Protein AF-A0A149UYT0-F1 (afdb_monomer)

Mean predicted aligned error: 11.22 Å

Sequence (160 aa):
GAGLPLLGDALALLAGASWGVTTVVIRMSSLARVPAKQTLLYQLVGACVFLLPMAVLLHQTAFTITPILLLSLGYQVLILSFIAFLLWFWLLRHYQASRIGVLSFMTPLFGVVLGAVLLHEPVEPGFVTGAILVVAGLVLVSGYGWISQSLKKVRTAPKR

InterPro domains:
  IPR000620 EamA domain [PF00892] (7-142)
  IPR037185 Multidrug transporter EmrE superfamily [SSF103481] (42-145)
  IPR050638 Amino Acid and Vitamin Transporters [PTHR32322] (4-141)

Foldseek 3Di:
DPPVVVVVVVVVVVVVVVVVVVVVCCCVDPVVVPPPVVVVVCVVVVCCVPVVVVCVVVVVPDDDDDPVVVVVVCCCCVPVPPVVVVVVVVCVVVDDPLVVVLVVLCVVVVVVVCCCVVVVDDCDPVVVVVVVVSVVVSCCVSCVVVVVVVVVVVVPDDDD

Solvent-accessible surface area (backbone atoms only — not comparable to full-atom values): 9217 Å² total; per-residue (Å²): 144,76,67,63,64,60,50,51,52,52,51,51,51,49,51,52,49,52,53,52,49,51,55,50,50,42,63,76,40,76,56,57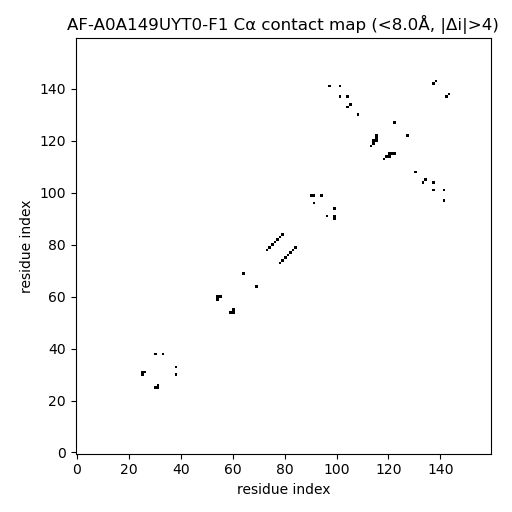,78,45,58,66,71,59,56,51,49,52,50,52,52,50,46,51,68,52,48,53,57,48,29,57,76,67,67,60,70,81,76,80,93,40,74,63,56,54,50,53,50,47,44,47,50,50,49,65,43,50,47,44,49,52,52,50,58,51,44,63,73,76,43,60,70,74,65,57,52,51,54,65,71,43,43,67,56,52,51,48,54,46,38,37,68,75,70,62,46,82,82,51,72,72,52,54,54,49,51,52,51,50,51,53,52,48,51,51,66,73,34,41,72,60,52,53,51,50,55,51,53,63,74,65,56,77,90,124

Structure (mmCIF, N/CA/C/O backbone):
data_AF-A0A149UYT0-F1
#
_entry.id   AF-A0A149UYT0-F1
#
loop_
_atom_site.group_PDB
_atom_site.id
_atom_site.type_symbol
_atom_site.label_atom_id
_atom_site.label_alt_id
_atom_site.label_comp_id
_atom_site.label_asym_id
_atom_site.label_entity_id
_atom_site.label_seq_id
_atom_site.pdbx_PDB_ins_code
_atom_site.Cartn_x
_atom_site.Cartn_y
_atom_site.Cartn_z
_atom_site.occupancy
_atom_site.B_iso_or_equiv
_atom_site.auth_seq_id
_atom_site.auth_comp_id
_atom_site.auth_asym_id
_atom_site.auth_atom_id
_atom_site.pdbx_PDB_model_num
ATOM 1 N N . GLY A 1 1 ? -3.989 25.924 -19.267 1.00 46.28 1 GLY A N 1
ATOM 2 C CA . GLY A 1 1 ? -3.658 24.555 -18.836 1.00 46.28 1 GLY 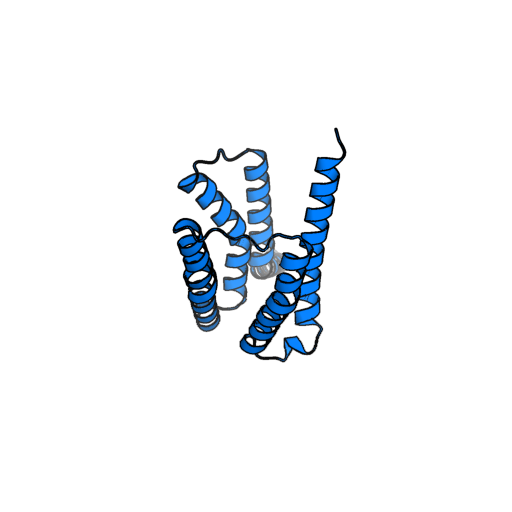A CA 1
ATOM 3 C C . GLY A 1 1 ? -4.254 24.240 -17.478 1.00 46.28 1 GLY A C 1
ATOM 4 O O . GLY A 1 1 ? -3.509 24.192 -16.519 1.00 46.28 1 GLY A O 1
ATOM 5 N N . ALA A 1 2 ? -5.571 24.011 -17.403 1.00 50.03 2 ALA A N 1
ATOM 6 C CA . ALA A 1 2 ? -6.288 23.662 -16.164 1.00 50.03 2 ALA A CA 1
ATOM 7 C C . ALA A 1 2 ? -7.044 22.312 -16.249 1.00 50.03 2 ALA A C 1
ATOM 9 O O . ALA A 1 2 ? -7.740 21.938 -15.316 1.00 50.03 2 ALA A O 1
ATOM 10 N N . GLY A 1 3 ? -6.918 21.573 -17.363 1.00 54.34 3 GLY A N 1
ATOM 11 C CA . GLY A 1 3 ? -7.661 20.322 -17.606 1.00 54.34 3 GLY A CA 1
ATOM 12 C C . GLY A 1 3 ? -6.979 19.034 -17.123 1.00 54.34 3 GLY A C 1
ATOM 13 O O . GLY A 1 3 ? -7.636 18.008 -17.010 1.00 54.34 3 GLY A O 1
ATOM 14 N N . LEU A 1 4 ? -5.677 19.074 -16.822 1.00 62.06 4 LEU A N 1
ATOM 15 C CA . LEU A 1 4 ? -4.907 17.920 -16.337 1.00 62.06 4 LEU A CA 1
ATOM 16 C C . LEU A 1 4 ? -5.189 17.522 -14.869 1.00 62.06 4 LEU A C 1
ATOM 18 O O . LEU A 1 4 ? -5.295 16.321 -14.628 1.00 62.06 4 LEU A O 1
ATOM 22 N N . PRO A 1 5 ? -5.356 18.448 -13.897 1.00 76.88 5 PRO A N 1
ATOM 23 C CA . PRO A 1 5 ? -5.602 18.051 -12.505 1.00 76.88 5 PRO A CA 1
ATOM 24 C C . PRO A 1 5 ? -6.972 17.385 -12.315 1.00 76.88 5 PRO A C 1
ATOM 26 O O . PRO A 1 5 ? -7.050 16.325 -11.710 1.00 76.88 5 PRO A O 1
ATOM 29 N N . LEU A 1 6 ? -8.029 17.915 -12.944 1.00 85.25 6 LEU A N 1
ATOM 30 C CA . LEU A 1 6 ? -9.382 17.340 -12.880 1.00 85.25 6 LEU A CA 1
ATOM 31 C C . LEU A 1 6 ? -9.465 15.935 -13.495 1.00 85.25 6 LEU A C 1
ATOM 33 O O . LEU A 1 6 ? -10.199 15.084 -12.996 1.00 85.25 6 LEU A O 1
ATOM 37 N N . LEU A 1 7 ? -8.714 15.681 -14.573 1.00 90.25 7 LEU A N 1
ATOM 38 C CA . LEU A 1 7 ? -8.624 14.346 -15.161 1.00 90.25 7 LEU A CA 1
ATOM 39 C C . LEU A 1 7 ? -7.890 13.380 -14.222 1.00 90.25 7 LEU A C 1
ATOM 41 O O . LEU A 1 7 ? -8.323 12.241 -14.076 1.00 90.25 7 LEU A O 1
ATOM 45 N N . GLY A 1 8 ? -6.819 13.834 -13.564 1.00 85.44 8 GLY A N 1
ATOM 46 C CA . GLY A 1 8 ? -6.115 13.061 -12.538 1.00 85.44 8 GLY A CA 1
ATOM 47 C C . GLY A 1 8 ? -7.022 12.691 -11.364 1.00 85.44 8 GLY A C 1
ATOM 48 O O . GLY A 1 8 ? -7.096 11.518 -11.001 1.00 85.44 8 GLY A O 1
ATOM 49 N N . ASP A 1 9 ? -7.782 13.656 -10.844 1.00 88.56 9 ASP A N 1
ATOM 50 C CA . ASP A 1 9 ? -8.745 13.434 -9.761 1.00 88.56 9 ASP A CA 1
ATOM 51 C C . ASP A 1 9 ? -9.852 12.457 -10.184 1.00 88.56 9 ASP A C 1
ATOM 53 O O . ASP A 1 9 ? -10.184 11.524 -9.451 1.00 88.56 9 ASP A O 1
ATOM 57 N N . ALA A 1 10 ? -10.386 12.608 -11.402 1.00 90.56 10 ALA A N 1
ATOM 58 C CA . ALA A 1 10 ? -11.377 11.686 -11.951 1.00 90.56 10 ALA A CA 1
ATOM 59 C C . ALA A 1 10 ? -10.816 10.261 -12.100 1.00 90.56 10 ALA A C 1
ATOM 61 O O . ALA A 1 10 ? -11.489 9.295 -11.739 1.00 90.56 10 ALA A O 1
ATOM 62 N N . LEU A 1 11 ? -9.577 10.113 -12.580 1.00 89.50 11 LEU A N 1
ATOM 63 C CA . LEU A 1 11 ? -8.900 8.818 -12.676 1.00 89.50 11 LEU A CA 1
ATOM 64 C C . LEU A 1 11 ? -8.638 8.206 -11.293 1.00 89.50 11 LEU A C 1
ATOM 66 O O . LEU A 1 11 ? -8.829 7.002 -11.126 1.00 89.50 11 LEU A O 1
ATOM 70 N N . ALA A 1 12 ? -8.270 9.010 -10.292 1.00 87.31 12 ALA A N 1
ATOM 71 C CA . ALA A 1 12 ? -8.095 8.550 -8.915 1.00 87.31 12 ALA A CA 1
ATOM 72 C C . ALA A 1 12 ? -9.420 8.060 -8.304 1.00 87.31 12 ALA A C 1
ATOM 74 O O . ALA A 1 12 ? -9.463 6.992 -7.685 1.00 87.31 12 ALA A O 1
ATOM 75 N N . LEU A 1 13 ? -10.523 8.781 -8.539 1.00 90.31 13 LEU A N 1
ATOM 76 C CA . LEU A 1 13 ? -11.866 8.359 -8.128 1.00 90.31 13 LEU A CA 1
ATOM 77 C C . LEU A 1 13 ? -12.294 7.064 -8.830 1.00 90.31 13 LEU A C 1
ATOM 79 O O . LEU A 1 13 ? -12.813 6.158 -8.177 1.00 90.31 13 LEU A O 1
ATOM 83 N N . LEU A 1 14 ? -12.038 6.939 -10.136 1.00 89.94 14 LEU A N 1
ATOM 84 C CA . LEU A 1 14 ? -12.313 5.716 -10.896 1.00 89.94 14 LEU A CA 1
ATOM 85 C C . LEU A 1 14 ? -11.465 4.535 -10.411 1.00 89.94 14 LEU A C 1
ATOM 87 O O . LEU A 1 14 ? -11.979 3.417 -10.326 1.00 89.94 14 LEU A O 1
ATOM 91 N N . ALA A 1 15 ? -10.202 4.764 -10.044 1.00 86.56 15 ALA A N 1
ATOM 92 C CA . ALA A 1 15 ? -9.340 3.741 -9.458 1.00 86.56 15 ALA A CA 1
ATOM 93 C C . ALA A 1 15 ? -9.897 3.257 -8.107 1.00 86.56 15 ALA A C 1
ATOM 95 O O . ALA A 1 15 ? -10.044 2.051 -7.896 1.00 86.56 15 ALA A O 1
ATOM 96 N N . GLY A 1 16 ? -10.297 4.185 -7.230 1.00 84.69 16 GLY A N 1
ATOM 97 C CA . GLY A 1 16 ? -10.948 3.861 -5.957 1.00 84.69 16 GLY A CA 1
ATOM 98 C C . GLY A 1 16 ? -12.270 3.108 -6.140 1.00 84.69 16 GLY A C 1
ATOM 99 O O . GLY A 1 16 ? -12.502 2.088 -5.485 1.00 84.69 16 GLY A O 1
ATOM 100 N N . ALA A 1 17 ? -13.111 3.548 -7.080 1.00 88.19 17 ALA A N 1
ATOM 101 C CA . ALA A 1 17 ? -14.363 2.877 -7.420 1.00 88.19 17 ALA A CA 1
ATOM 102 C C . ALA A 1 17 ? -14.119 1.452 -7.946 1.00 88.19 17 ALA A C 1
ATOM 104 O O . ALA A 1 17 ? -14.764 0.508 -7.490 1.00 88.19 17 ALA A O 1
ATOM 105 N N . SER A 1 18 ? -13.141 1.274 -8.837 1.00 88.06 18 SER A N 1
ATOM 106 C CA . SER A 1 18 ? -12.760 -0.035 -9.390 1.00 88.06 18 SER A CA 1
ATOM 107 C C . SER A 1 18 ? -12.265 -0.997 -8.301 1.00 88.06 18 SER A C 1
ATOM 109 O O . SER A 1 18 ? -12.626 -2.179 -8.285 1.00 88.06 18 SER A O 1
ATOM 111 N N . TRP A 1 19 ? -11.499 -0.489 -7.331 1.00 84.56 19 TRP A N 1
ATOM 112 C CA . TRP A 1 19 ? -11.066 -1.267 -6.168 1.00 84.56 19 TRP A CA 1
ATOM 113 C C . TRP A 1 19 ? -12.245 -1.692 -5.277 1.00 84.56 19 TRP A C 1
ATOM 115 O O . TRP A 1 19 ? -12.354 -2.855 -4.871 1.00 84.56 19 TRP A O 1
ATOM 125 N N . GLY A 1 20 ? -13.177 -0.769 -5.018 1.00 80.00 20 GLY A N 1
ATOM 126 C CA . GLY A 1 20 ? -14.412 -1.054 -4.285 1.00 80.00 20 GLY A CA 1
ATOM 127 C C . GLY A 1 20 ? -15.252 -2.140 -4.964 1.00 80.00 20 GLY A C 1
ATOM 128 O O . GLY A 1 20 ? -15.640 -3.117 -4.317 1.00 80.00 20 GLY A O 1
ATOM 129 N N . VAL A 1 21 ? -15.449 -2.028 -6.283 1.00 85.88 21 VAL A N 1
ATOM 130 C CA . VAL A 1 21 ? -16.155 -3.028 -7.101 1.00 85.88 21 VAL A CA 1
ATOM 131 C C . VAL A 1 21 ? -15.490 -4.397 -6.987 1.00 85.88 21 VAL A C 1
ATOM 133 O O . VAL A 1 21 ? -16.189 -5.386 -6.787 1.00 85.88 21 VAL A O 1
ATOM 136 N N . THR A 1 22 ? -14.157 -4.471 -7.019 1.00 79.62 22 THR A N 1
ATOM 137 C CA . THR A 1 22 ? -13.420 -5.737 -6.858 1.00 79.62 22 THR A CA 1
ATOM 138 C C . THR A 1 22 ? -13.780 -6.432 -5.543 1.00 79.62 22 THR A C 1
ATOM 140 O O . THR A 1 22 ? -14.106 -7.620 -5.528 1.00 79.62 22 THR A O 1
ATOM 143 N N . THR A 1 23 ? -13.805 -5.684 -4.437 1.00 78.69 23 THR A N 1
ATOM 144 C CA . THR A 1 23 ? -14.166 -6.226 -3.115 1.00 78.69 23 THR A CA 1
ATOM 145 C C . THR A 1 23 ? -15.609 -6.734 -3.086 1.00 78.69 23 THR A C 1
ATOM 147 O O . THR A 1 23 ? -15.885 -7.808 -2.545 1.00 78.69 23 THR A O 1
ATOM 150 N N . VAL A 1 24 ? -16.531 -5.981 -3.691 1.00 78.56 24 VAL A N 1
ATOM 151 C CA . VAL A 1 24 ? -17.951 -6.339 -3.783 1.00 78.56 24 VAL A CA 1
ATOM 152 C C . VAL A 1 24 ? -18.145 -7.589 -4.643 1.00 78.56 24 VAL A C 1
ATOM 154 O O . VAL A 1 24 ? -18.810 -8.524 -4.204 1.00 78.56 24 VAL A O 1
ATOM 157 N N . VAL A 1 25 ? -17.514 -7.662 -5.817 1.00 81.44 25 VAL A N 1
ATOM 158 C CA . VAL A 1 25 ? -17.573 -8.828 -6.711 1.00 81.44 25 VAL A CA 1
ATOM 159 C C . VAL A 1 25 ? -17.033 -10.070 -6.012 1.00 81.44 25 VAL A C 1
ATOM 161 O O . VAL A 1 25 ? -17.693 -11.106 -6.032 1.00 81.44 25 VAL A O 1
ATOM 164 N N . ILE A 1 26 ? -15.887 -9.981 -5.329 1.00 76.31 26 ILE A N 1
ATOM 165 C CA . ILE A 1 26 ? -15.321 -11.119 -4.587 1.00 76.31 26 ILE A CA 1
ATOM 166 C C . ILE A 1 26 ? -16.288 -11.599 -3.497 1.00 76.31 26 ILE A C 1
ATOM 168 O O . ILE A 1 26 ? -16.466 -12.804 -3.333 1.00 76.31 26 ILE A O 1
ATOM 172 N N . ARG A 1 27 ? -16.936 -10.678 -2.772 1.00 72.88 27 ARG A N 1
ATOM 173 C CA . ARG A 1 27 ? -17.860 -11.020 -1.678 1.00 72.88 27 ARG A CA 1
ATOM 174 C C . ARG A 1 27 ? -19.234 -11.508 -2.139 1.00 72.88 27 ARG A C 1
ATOM 176 O O . ARG A 1 27 ? -19.823 -12.332 -1.447 1.00 72.88 27 ARG A O 1
ATOM 183 N N . MET A 1 28 ? -19.756 -10.997 -3.253 1.00 74.44 28 MET A N 1
ATOM 184 C CA . MET A 1 28 ? -21.116 -11.301 -3.724 1.00 74.44 28 MET A CA 1
ATOM 185 C C . MET A 1 28 ? -21.174 -12.432 -4.756 1.00 74.44 28 MET A C 1
ATOM 187 O O . MET A 1 28 ? -22.253 -12.947 -5.039 1.00 74.44 28 MET A O 1
ATOM 191 N N . SER A 1 29 ? -20.038 -12.839 -5.323 1.00 76.56 29 SER A N 1
ATOM 192 C CA . SER A 1 29 ? -19.976 -13.935 -6.294 1.00 76.56 29 SER A CA 1
ATOM 193 C C . SER A 1 29 ? -19.669 -15.287 -5.640 1.00 76.56 29 SER A C 1
ATOM 195 O O . SER A 1 29 ? -19.391 -15.398 -4.443 1.00 76.56 29 SER A O 1
ATOM 197 N N . SER A 1 30 ? -19.679 -16.350 -6.450 1.00 69.06 30 SER A N 1
ATOM 198 C CA . SER A 1 30 ? -19.258 -17.689 -6.024 1.00 69.06 30 SER A CA 1
ATOM 199 C C . SER A 1 30 ? -17.815 -17.731 -5.504 1.00 69.06 30 SER A C 1
ATOM 201 O O . SER A 1 30 ? -17.492 -18.650 -4.752 1.00 69.06 30 SER A O 1
ATOM 203 N N . LEU A 1 31 ? -16.983 -16.724 -5.817 1.00 66.38 31 LEU A N 1
ATOM 204 C CA . LEU A 1 31 ? -15.613 -16.592 -5.313 1.00 66.38 31 LEU A CA 1
ATOM 205 C C . LEU A 1 31 ? -15.536 -16.445 -3.787 1.00 66.38 31 LEU A C 1
ATOM 207 O O . LEU A 1 31 ? -14.524 -16.827 -3.207 1.00 66.38 31 LEU A O 1
ATOM 211 N N . ALA A 1 32 ? -16.601 -15.993 -3.115 1.00 66.81 32 ALA A N 1
ATOM 212 C CA . ALA A 1 32 ? -16.650 -15.951 -1.651 1.00 66.81 32 ALA A CA 1
ATOM 213 C C . ALA A 1 32 ? -16.596 -17.350 -1.006 1.00 66.81 32 ALA A C 1
ATOM 215 O O . ALA A 1 32 ? -16.193 -17.489 0.147 1.00 66.81 32 ALA A O 1
ATOM 216 N N . ARG A 1 33 ? -17.009 -18.390 -1.746 1.00 66.25 33 ARG A N 1
ATOM 217 C CA . ARG A 1 33 ? -16.988 -19.794 -1.299 1.00 66.25 33 ARG A CA 1
ATOM 218 C C . ARG A 1 33 ? -15.735 -20.546 -1.750 1.00 66.25 33 ARG A C 1
ATOM 220 O O . ARG A 1 33 ? -15.535 -21.691 -1.353 1.00 66.25 33 ARG A O 1
ATOM 227 N N . VAL A 1 34 ? -14.907 -19.921 -2.583 1.00 75.69 34 VAL A N 1
ATOM 228 C CA . VAL A 1 34 ? -13.696 -20.515 -3.149 1.00 75.69 34 VAL A CA 1
ATOM 229 C C . VAL A 1 34 ? -12.513 -20.270 -2.198 1.00 75.69 34 VAL A C 1
ATOM 231 O O . VAL A 1 34 ? -12.369 -19.167 -1.668 1.00 75.69 34 VAL A O 1
ATOM 234 N N . PRO A 1 35 ? -11.637 -21.266 -1.963 1.00 75.44 35 PRO A N 1
ATOM 235 C CA . PRO A 1 35 ? -10.409 -21.078 -1.198 1.00 75.44 35 PRO A CA 1
ATOM 236 C C . PRO A 1 35 ? -9.586 -19.884 -1.703 1.00 75.44 35 PRO A C 1
ATOM 238 O O . PRO A 1 35 ? -9.324 -19.775 -2.899 1.00 75.44 35 PRO A O 1
ATOM 241 N N . ALA A 1 36 ? -9.083 -19.044 -0.792 1.00 72.00 36 ALA A N 1
ATOM 242 C CA . ALA A 1 36 ? -8.346 -17.818 -1.130 1.00 72.00 36 ALA A CA 1
ATOM 243 C C . ALA A 1 36 ? -7.187 -18.034 -2.126 1.00 72.00 36 ALA A C 1
ATOM 245 O O . ALA A 1 36 ? -6.941 -17.191 -2.984 1.00 72.00 36 ALA A O 1
ATOM 246 N N . LYS A 1 37 ? -6.523 -19.197 -2.068 1.00 72.75 37 LYS A N 1
ATOM 247 C CA . LYS A 1 37 ? -5.469 -19.599 -3.016 1.00 72.75 37 LYS A CA 1
ATOM 248 C C . LYS A 1 37 ? -5.947 -19.661 -4.474 1.00 72.75 37 LYS A C 1
ATOM 250 O O . LYS A 1 37 ? -5.213 -19.274 -5.373 1.00 72.75 37 LYS A O 1
ATOM 255 N N . GLN A 1 38 ? -7.168 -20.143 -4.705 1.00 76.50 38 GLN A N 1
ATOM 256 C CA . GLN A 1 38 ? -7.752 -20.259 -6.042 1.00 76.50 38 GLN A CA 1
ATOM 257 C C . GLN A 1 38 ? -8.211 -18.888 -6.543 1.00 76.50 38 GLN A C 1
ATOM 259 O O . GLN A 1 38 ? -7.958 -18.549 -7.692 1.00 76.50 38 GLN A O 1
ATOM 264 N N . THR A 1 39 ? -8.781 -18.058 -5.665 1.00 79.31 39 THR A N 1
ATOM 265 C CA . THR A 1 39 ? -9.113 -16.661 -5.983 1.00 79.31 39 THR A CA 1
ATOM 266 C C . THR A 1 39 ? -7.872 -15.856 -6.376 1.00 79.31 39 THR A C 1
ATOM 268 O O . THR A 1 39 ? -7.905 -15.132 -7.367 1.00 79.31 39 THR A O 1
ATOM 271 N N . LEU A 1 40 ? -6.759 -16.023 -5.652 1.00 78.25 40 LEU A N 1
ATOM 272 C CA . LEU A 1 40 ? -5.486 -15.376 -5.975 1.00 78.25 40 LEU A CA 1
ATOM 273 C C . LEU A 1 40 ? -4.932 -15.850 -7.326 1.00 78.25 40 LEU A C 1
ATOM 275 O O . LEU A 1 40 ? -4.484 -15.032 -8.124 1.00 78.25 40 LEU A O 1
ATOM 279 N N . LEU A 1 41 ? -5.009 -17.155 -7.606 1.00 84.44 41 LEU A N 1
ATOM 280 C CA . LEU A 1 41 ? -4.594 -17.710 -8.894 1.00 84.44 41 LEU A CA 1
ATOM 281 C C . LEU A 1 41 ? -5.418 -17.121 -10.048 1.00 84.44 41 LEU A C 1
ATOM 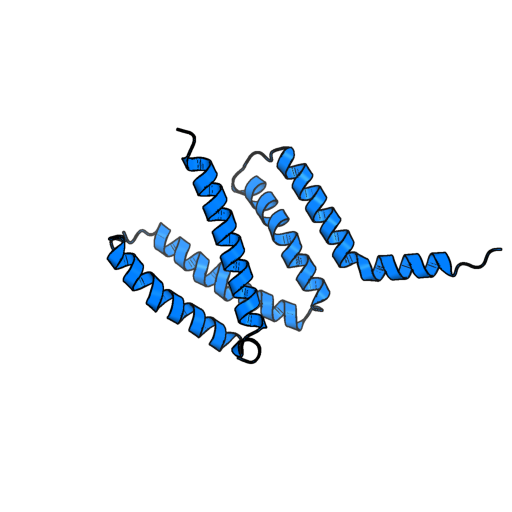283 O O . LEU A 1 41 ? -4.844 -16.714 -11.053 1.00 84.44 41 LEU A O 1
ATOM 287 N N . TYR A 1 42 ? -6.741 -17.007 -9.894 1.00 85.06 42 TYR A N 1
ATOM 288 C CA . TYR A 1 42 ? -7.590 -16.374 -10.906 1.00 85.06 42 TYR A CA 1
ATOM 289 C C . TYR A 1 42 ? -7.268 -14.892 -11.108 1.00 85.06 42 TYR A C 1
ATOM 291 O O . TYR A 1 42 ? -7.249 -14.442 -12.251 1.00 85.06 42 TYR A O 1
ATOM 299 N N . GLN A 1 43 ? -6.968 -14.143 -10.041 1.00 83.31 43 GLN A N 1
ATOM 300 C CA . GLN A 1 43 ? -6.527 -12.750 -10.166 1.00 83.31 43 GLN A CA 1
ATOM 301 C C . GLN A 1 43 ? -5.193 -12.641 -10.907 1.00 83.31 43 GLN A C 1
ATOM 303 O O . GLN A 1 43 ? -5.063 -11.797 -11.787 1.00 83.31 43 GLN A O 1
ATOM 308 N N . LEU A 1 44 ? -4.227 -13.511 -10.598 1.00 86.06 44 LEU A N 1
ATOM 309 C CA . LEU A 1 44 ? -2.920 -13.508 -11.251 1.00 86.06 44 LEU A CA 1
ATOM 310 C C . LEU A 1 44 ? -3.032 -13.873 -12.735 1.00 86.06 44 LEU A C 1
ATOM 312 O O . LEU A 1 44 ? -2.496 -13.169 -13.585 1.00 86.06 44 LEU A O 1
ATOM 316 N N . VAL A 1 45 ? -3.772 -14.938 -13.055 1.00 89.25 45 VAL A N 1
ATOM 317 C CA . VAL A 1 45 ? -4.002 -15.362 -14.442 1.00 89.25 45 VAL A CA 1
ATOM 318 C C . VAL A 1 45 ? -4.777 -14.292 -15.206 1.00 89.25 45 VAL A C 1
ATOM 320 O O . VAL A 1 45 ? -4.377 -13.933 -16.309 1.00 89.25 45 VAL A O 1
ATOM 323 N N . GLY A 1 46 ? -5.840 -13.738 -14.618 1.00 87.94 46 GLY A N 1
ATOM 324 C CA . GLY A 1 46 ? -6.610 -12.650 -15.219 1.00 87.94 46 GLY A CA 1
ATOM 325 C C . GLY A 1 46 ? -5.753 -11.411 -15.479 1.00 87.94 46 GLY A C 1
ATOM 326 O O . GLY A 1 46 ? -5.804 -10.855 -16.573 1.00 87.94 46 GLY A O 1
ATOM 327 N N . ALA A 1 47 ? -4.902 -11.031 -14.521 1.00 87.44 47 ALA A N 1
ATOM 328 C CA . ALA A 1 47 ? -3.949 -9.942 -14.689 1.00 87.44 47 ALA A CA 1
ATOM 329 C C . ALA A 1 47 ? -2.953 -10.231 -15.819 1.00 87.44 47 ALA A C 1
ATOM 331 O O . ALA A 1 47 ? -2.749 -9.367 -16.661 1.00 87.44 47 ALA A O 1
ATOM 332 N N . CYS A 1 48 ? -2.381 -11.436 -15.907 1.00 87.81 48 CYS A N 1
ATOM 333 C CA . CYS A 1 48 ? -1.490 -11.804 -17.012 1.00 87.81 48 CYS A CA 1
ATOM 334 C C . CYS A 1 48 ? -2.199 -11.744 -18.372 1.00 87.81 48 CYS A C 1
ATOM 336 O O . CYS A 1 48 ? -1.681 -11.136 -19.305 1.00 87.81 48 CYS A O 1
ATOM 338 N N . VAL A 1 49 ? -3.390 -12.339 -18.479 1.00 92.19 49 VAL A N 1
ATOM 339 C CA . VAL A 1 49 ? -4.171 -12.380 -19.726 1.00 92.19 49 VAL A CA 1
ATOM 340 C C . VAL A 1 49 ? -4.610 -10.984 -20.163 1.00 92.19 49 VAL A C 1
ATOM 342 O O . VAL A 1 49 ? -4.715 -10.740 -21.359 1.00 92.19 49 VAL A O 1
ATOM 345 N N . PHE A 1 50 ? -4.843 -10.060 -19.230 1.00 89.75 50 PHE A N 1
ATOM 346 C CA . PHE A 1 50 ? -5.264 -8.699 -19.552 1.00 89.75 50 PHE A CA 1
ATOM 347 C C . PHE A 1 50 ? -4.084 -7.745 -19.789 1.00 89.75 50 PHE A C 1
ATOM 349 O O . PHE A 1 50 ? -4.053 -7.030 -20.788 1.00 89.75 50 PHE A O 1
ATOM 356 N N . LEU A 1 51 ? -3.087 -7.745 -18.898 1.00 87.56 51 LEU A N 1
ATOM 357 C CA . LEU A 1 51 ? -1.966 -6.803 -18.938 1.00 87.56 51 LEU A CA 1
ATOM 358 C C . LEU A 1 51 ? -0.967 -7.118 -20.054 1.00 87.56 51 LEU A C 1
ATOM 360 O O . LEU A 1 51 ? -0.418 -6.180 -20.623 1.00 87.56 51 LEU A O 1
ATOM 364 N N . LEU A 1 52 ? -0.735 -8.392 -20.402 1.00 87.81 52 LEU A N 1
ATOM 365 C CA . LEU A 1 52 ? 0.219 -8.735 -21.466 1.00 87.81 52 LEU A CA 1
ATOM 366 C C . LEU A 1 52 ? -0.237 -8.220 -22.844 1.00 87.81 52 LEU A C 1
ATOM 368 O O . LEU A 1 52 ? 0.548 -7.520 -23.486 1.00 87.81 52 LEU A O 1
ATOM 372 N N . PRO A 1 53 ? -1.485 -8.457 -23.304 1.00 90.25 53 PRO A N 1
ATOM 373 C CA . PRO A 1 53 ? -1.976 -7.838 -24.532 1.00 90.25 53 PRO A CA 1
ATOM 374 C C . PRO A 1 53 ? -2.005 -6.314 -24.446 1.00 90.25 53 PRO A C 1
ATOM 376 O O . PRO A 1 53 ? -1.646 -5.646 -25.411 1.00 90.25 53 PRO A O 1
ATOM 379 N N . MET A 1 54 ? -2.384 -5.749 -23.294 1.00 88.06 54 MET A N 1
ATOM 380 C CA . MET A 1 54 ? -2.428 -4.296 -23.132 1.00 88.06 54 MET A CA 1
ATOM 381 C C . MET A 1 54 ? -1.034 -3.665 -23.261 1.00 88.06 54 MET A C 1
ATOM 383 O O . MET A 1 54 ? -0.894 -2.636 -23.915 1.00 88.06 54 MET A O 1
ATOM 387 N N . ALA A 1 55 ? 0.007 -4.305 -22.720 1.00 87.38 55 ALA A N 1
ATOM 388 C CA . ALA A 1 55 ? 1.391 -3.861 -22.868 1.00 87.38 55 ALA A CA 1
ATOM 389 C C . ALA A 1 55 ? 1.842 -3.860 -24.339 1.00 87.38 55 ALA A C 1
ATOM 391 O O . ALA A 1 55 ? 2.528 -2.931 -24.767 1.00 87.38 55 ALA A O 1
ATOM 392 N N . VAL A 1 56 ? 1.417 -4.861 -25.121 1.00 88.06 56 VAL A N 1
ATOM 393 C CA . VAL A 1 56 ? 1.667 -4.920 -26.572 1.00 88.06 56 VAL A CA 1
ATOM 394 C C . VAL A 1 56 ? 0.931 -3.796 -27.303 1.00 88.06 56 VAL A C 1
ATOM 396 O O . VAL A 1 56 ? 1.548 -3.083 -28.091 1.00 88.06 56 VAL A O 1
ATOM 399 N N . LEU A 1 57 ? -0.359 -3.599 -27.013 1.00 91.00 57 LEU A N 1
ATOM 400 C CA . LEU A 1 57 ? -1.192 -2.560 -27.636 1.00 91.00 57 LEU A CA 1
ATOM 401 C C . LEU A 1 57 ? -0.702 -1.139 -27.325 1.00 91.00 57 LEU A C 1
ATOM 403 O O . LEU A 1 57 ? -0.799 -0.256 -28.169 1.00 91.00 57 LEU A O 1
ATOM 407 N N . LEU A 1 58 ? -0.166 -0.920 -26.124 1.00 89.31 58 LEU A N 1
ATOM 408 C CA . LEU A 1 58 ? 0.397 0.361 -25.692 1.00 89.31 58 LEU A CA 1
ATOM 409 C C . LEU A 1 58 ? 1.854 0.562 -26.139 1.00 89.31 58 LEU A C 1
ATOM 411 O O . LEU A 1 58 ? 2.449 1.585 -25.805 1.00 89.31 58 LEU A O 1
ATOM 415 N N . HIS A 1 59 ? 2.445 -0.402 -26.854 1.00 82.31 59 HIS A N 1
ATOM 416 C CA . HIS A 1 59 ? 3.859 -0.409 -27.244 1.00 82.31 59 HIS A CA 1
ATOM 417 C C . HIS A 1 59 ? 4.841 -0.271 -26.061 1.00 82.31 59 HIS A C 1
ATOM 419 O O . HIS A 1 59 ? 5.977 0.166 -26.230 1.00 82.31 59 HIS A O 1
ATOM 425 N N . GLN A 1 60 ? 4.432 -0.683 -24.856 1.00 82.06 60 GLN A N 1
ATOM 426 C CA . GLN A 1 60 ? 5.246 -0.630 -23.633 1.00 82.06 60 GLN A CA 1
ATOM 427 C C . GLN A 1 60 ? 5.939 -1.968 -23.335 1.00 82.06 60 GLN A C 1
ATOM 429 O O . GLN A 1 60 ? 6.142 -2.347 -22.185 1.00 82.06 60 GLN A O 1
ATOM 434 N N . THR A 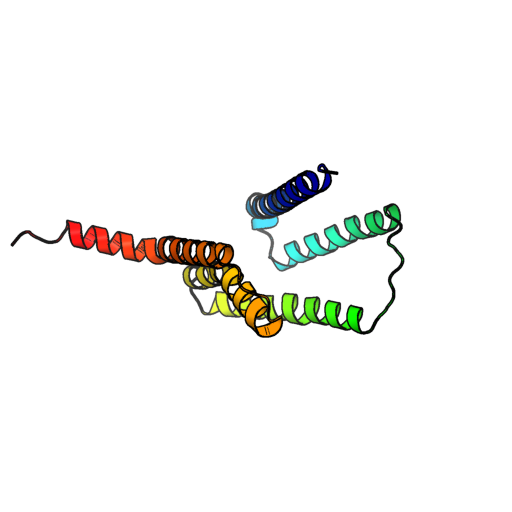1 61 ? 6.306 -2.717 -24.374 1.00 76.69 61 THR A N 1
ATOM 435 C CA . THR A 1 61 ? 6.949 -4.034 -24.237 1.00 76.69 61 THR A CA 1
ATOM 436 C C . THR A 1 61 ? 8.451 -3.950 -23.978 1.00 76.69 61 THR A C 1
ATOM 438 O O . THR A 1 61 ? 9.076 -4.966 -23.685 1.00 76.69 61 THR A O 1
ATOM 441 N N . ALA A 1 62 ? 9.050 -2.765 -24.104 1.00 76.56 62 ALA A N 1
ATOM 442 C CA . ALA A 1 62 ? 10.464 -2.554 -23.835 1.00 76.56 62 ALA A CA 1
ATOM 443 C C . ALA A 1 62 ? 10.693 -2.380 -22.327 1.00 76.56 62 ALA A C 1
ATOM 445 O O . ALA A 1 62 ? 10.362 -1.345 -21.754 1.00 76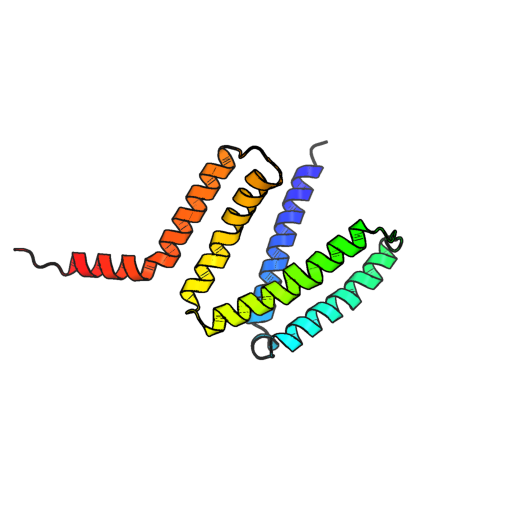.56 62 ALA A O 1
ATOM 446 N N . PHE A 1 63 ? 11.288 -3.387 -21.689 1.00 76.38 63 PHE A N 1
ATOM 447 C CA . PHE A 1 63 ? 11.748 -3.312 -20.305 1.00 76.38 63 PHE A CA 1
ATOM 448 C C . PHE A 1 63 ? 13.265 -3.468 -20.257 1.00 76.38 63 PHE A C 1
ATOM 450 O O . PHE A 1 63 ? 13.843 -4.381 -20.847 1.00 76.38 63 PHE A O 1
ATOM 457 N N . THR A 1 64 ? 13.925 -2.569 -19.537 1.00 82.62 64 THR A N 1
ATOM 458 C CA . THR A 1 64 ? 15.354 -2.674 -19.263 1.00 82.62 64 THR A CA 1
ATOM 459 C C . THR A 1 64 ? 15.541 -3.455 -17.971 1.00 82.62 64 THR A C 1
ATOM 461 O O . THR A 1 64 ? 15.091 -3.051 -16.897 1.00 82.62 64 THR A O 1
ATOM 464 N N . ILE A 1 65 ? 16.200 -4.610 -18.070 1.00 84.06 65 ILE A N 1
ATOM 465 C CA . ILE A 1 65 ? 16.550 -5.400 -16.893 1.00 84.06 65 ILE A CA 1
ATOM 466 C C . ILE A 1 65 ? 17.643 -4.641 -16.146 1.00 84.06 65 ILE A C 1
ATOM 468 O O . ILE A 1 65 ? 18.810 -4.650 -16.528 1.00 84.06 65 ILE A O 1
ATOM 472 N N . THR A 1 66 ? 17.241 -3.950 -15.088 1.00 91.06 66 THR A N 1
ATOM 473 C CA . THR A 1 66 ? 18.142 -3.236 -14.188 1.00 91.06 66 THR A CA 1
ATOM 474 C C . THR A 1 66 ? 18.182 -3.949 -12.834 1.00 91.06 66 THR A C 1
ATOM 476 O O . THR A 1 66 ? 17.183 -4.549 -12.426 1.00 91.06 66 THR A O 1
ATOM 479 N N . PRO A 1 67 ? 19.303 -3.885 -12.092 1.00 90.62 67 PRO A N 1
ATOM 480 C CA . PRO A 1 67 ? 19.371 -4.453 -10.745 1.00 90.62 67 PRO A CA 1
ATOM 481 C C . PRO A 1 67 ? 18.292 -3.890 -9.813 1.00 90.62 67 PRO A C 1
ATOM 483 O O . PRO A 1 67 ? 17.738 -4.625 -9.001 1.00 90.62 67 PRO A O 1
ATOM 486 N N . ILE A 1 68 ? 17.944 -2.607 -9.975 1.00 92.31 68 ILE A N 1
ATOM 487 C CA . ILE A 1 68 ? 16.874 -1.967 -9.206 1.00 92.31 68 ILE A CA 1
ATOM 488 C C . ILE A 1 68 ? 15.502 -2.570 -9.524 1.00 92.31 68 ILE A C 1
ATOM 490 O O . ILE A 1 68 ? 14.763 -2.875 -8.597 1.00 92.31 68 ILE A O 1
ATOM 494 N N . LEU A 1 69 ? 15.190 -2.844 -10.799 1.00 90.75 69 LEU A N 1
ATOM 495 C CA . LEU A 1 69 ? 13.948 -3.516 -11.190 1.00 90.75 69 LEU A CA 1
ATOM 496 C C . LEU A 1 69 ? 13.834 -4.895 -10.529 1.00 90.75 69 LEU A C 1
ATOM 498 O O . LEU A 1 69 ? 12.794 -5.219 -9.958 1.00 90.75 69 LEU A O 1
ATOM 502 N N . LEU A 1 70 ? 14.905 -5.694 -10.581 1.00 92.31 70 LEU A N 1
ATOM 503 C CA . LEU A 1 70 ? 14.928 -7.021 -9.958 1.00 92.31 70 LEU A CA 1
ATOM 504 C C . LEU A 1 70 ? 14.771 -6.939 -8.440 1.00 92.31 70 LEU A C 1
ATOM 506 O O . LEU A 1 70 ? 14.029 -7.733 -7.865 1.00 92.31 70 LEU A O 1
ATOM 510 N N . LEU A 1 71 ? 15.434 -5.976 -7.797 1.00 94.00 71 LEU A N 1
ATOM 511 C CA . LEU A 1 71 ? 15.343 -5.789 -6.353 1.00 94.00 71 LEU A CA 1
ATOM 512 C C . LEU A 1 71 ? 13.941 -5.333 -5.933 1.00 94.00 71 LEU A C 1
ATOM 514 O O . LEU A 1 71 ? 13.385 -5.885 -4.987 1.00 94.00 71 LEU A O 1
ATOM 518 N N . SER A 1 72 ? 13.339 -4.384 -6.655 1.00 91.25 72 SER A N 1
ATOM 519 C CA . SER A 1 72 ? 11.972 -3.918 -6.408 1.00 91.25 72 SER A CA 1
ATOM 520 C C . SER A 1 72 ? 10.943 -5.029 -6.624 1.00 91.25 72 SER A C 1
ATOM 522 O O . SER A 1 72 ? 10.068 -5.219 -5.780 1.00 91.25 72 SER A O 1
ATOM 524 N N . LEU A 1 73 ? 11.065 -5.814 -7.701 1.00 91.62 73 LEU A N 1
ATOM 525 C CA . LEU A 1 73 ? 10.202 -6.977 -7.930 1.00 91.62 73 LEU A CA 1
ATOM 526 C C . LEU A 1 73 ? 10.390 -8.043 -6.845 1.00 91.62 73 LEU A C 1
ATOM 528 O O . LEU A 1 73 ? 9.407 -8.557 -6.312 1.00 91.62 73 LEU A O 1
ATOM 532 N N . GLY A 1 74 ? 11.636 -8.343 -6.475 1.00 92.94 74 GLY A N 1
ATOM 533 C CA . GLY A 1 74 ? 11.952 -9.276 -5.396 1.00 92.94 74 GLY A CA 1
ATOM 534 C C . GLY A 1 74 ? 11.363 -8.828 -4.059 1.00 92.94 74 GLY A C 1
ATOM 535 O O . GLY A 1 74 ? 10.741 -9.628 -3.363 1.00 92.94 74 GLY A O 1
ATOM 536 N N . TYR A 1 75 ? 11.474 -7.539 -3.732 1.00 91.25 75 TYR A N 1
ATOM 537 C CA . TYR A 1 75 ? 10.868 -6.946 -2.543 1.00 91.25 75 TYR A CA 1
ATOM 538 C C . TYR A 1 75 ? 9.338 -7.084 -2.554 1.00 91.25 75 TYR A C 1
ATOM 540 O O . TYR A 1 75 ? 8.750 -7.553 -1.578 1.00 91.25 75 TYR A O 1
ATOM 548 N N . GLN A 1 76 ? 8.691 -6.765 -3.677 1.00 91.69 76 GLN A N 1
ATOM 549 C CA . GLN A 1 76 ? 7.238 -6.878 -3.835 1.00 91.69 76 GLN A CA 1
ATOM 550 C C . GLN A 1 76 ? 6.745 -8.328 -3.655 1.00 91.69 76 GLN A C 1
ATOM 552 O O . GLN A 1 76 ? 5.743 -8.582 -2.981 1.00 91.69 76 GLN A O 1
ATOM 557 N N . VAL A 1 77 ? 7.449 -9.297 -4.246 1.00 90.19 77 VAL A N 1
ATOM 558 C CA . VAL A 1 77 ? 7.052 -10.711 -4.211 1.00 90.19 77 VAL A CA 1
ATOM 559 C C . VAL A 1 77 ? 7.350 -11.337 -2.847 1.00 90.19 77 VAL A C 1
ATOM 561 O O . VAL A 1 77 ? 6.477 -11.970 -2.253 1.00 90.19 77 VAL A O 1
ATOM 564 N N . LEU A 1 78 ? 8.563 -11.159 -2.322 1.00 93.19 78 LEU A N 1
ATOM 565 C CA . LEU A 1 78 ? 8.991 -11.827 -1.093 1.00 93.19 78 LEU A CA 1
ATOM 566 C C . LEU A 1 78 ? 8.457 -11.129 0.157 1.00 93.19 78 LEU A C 1
ATOM 568 O O . LEU A 1 78 ? 7.902 -11.785 1.035 1.00 93.19 78 LEU A O 1
ATOM 572 N N . ILE A 1 79 ? 8.603 -9.808 0.247 1.00 91.00 79 ILE A N 1
ATOM 573 C CA . ILE A 1 79 ? 8.241 -9.067 1.458 1.00 91.00 79 ILE A CA 1
ATOM 574 C C . ILE A 1 79 ? 6.747 -8.746 1.449 1.00 91.00 79 ILE A C 1
ATOM 576 O O . ILE A 1 79 ? 6.019 -9.180 2.344 1.00 91.00 79 ILE A O 1
ATOM 580 N N . LEU A 1 80 ? 6.280 -8.021 0.428 1.00 88.50 80 LEU A N 1
ATOM 581 C CA . LEU A 1 80 ? 4.910 -7.496 0.424 1.00 88.50 80 LEU A CA 1
ATOM 582 C C . LEU A 1 80 ? 3.849 -8.552 0.136 1.00 88.50 80 LEU A C 1
ATOM 584 O O . LEU A 1 80 ? 2.731 -8.423 0.621 1.00 88.50 80 LEU A O 1
ATOM 588 N N . SER A 1 81 ? 4.176 -9.592 -0.629 1.00 86.62 81 SER A N 1
ATOM 589 C CA . SER A 1 81 ? 3.225 -10.670 -0.905 1.00 86.62 81 SER A CA 1
ATOM 590 C C . SER A 1 81 ? 3.446 -11.835 0.056 1.00 86.62 81 SER A C 1
ATOM 592 O O . SER A 1 81 ? 2.600 -12.104 0.905 1.00 86.62 81 SER A O 1
ATOM 594 N N . PHE A 1 82 ? 4.587 -12.520 -0.025 1.00 86.62 82 PHE A N 1
ATOM 595 C CA . PHE A 1 82 ? 4.780 -13.777 0.699 1.00 86.62 82 PHE A CA 1
ATOM 596 C C . PHE A 1 82 ? 4.816 -13.606 2.228 1.00 86.62 82 PHE A C 1
ATOM 598 O O . PHE A 1 82 ? 3.992 -14.202 2.928 1.00 86.62 82 PHE A O 1
ATOM 605 N N . ILE A 1 83 ? 5.722 -12.772 2.758 1.00 89.19 83 ILE A N 1
ATOM 606 C CA . ILE A 1 83 ? 5.842 -12.553 4.210 1.00 89.19 83 ILE A CA 1
ATOM 607 C C . ILE A 1 83 ? 4.581 -11.892 4.769 1.00 89.19 83 ILE A C 1
ATOM 609 O O . ILE A 1 83 ? 4.082 -12.338 5.802 1.00 89.19 83 ILE A O 1
ATOM 613 N N . ALA A 1 84 ? 4.032 -10.878 4.093 1.00 86.81 84 ALA A N 1
ATOM 614 C CA . ALA A 1 84 ? 2.824 -10.203 4.564 1.00 86.81 84 ALA A CA 1
ATOM 615 C C . ALA A 1 84 ? 1.627 -11.159 4.667 1.00 86.81 84 ALA A C 1
ATOM 617 O O . ALA A 1 84 ? 0.948 -11.167 5.694 1.00 86.81 84 ALA A O 1
ATOM 618 N N . PHE A 1 85 ? 1.392 -12.016 3.661 1.00 82.38 85 PHE A N 1
ATOM 619 C CA . PHE A 1 85 ? 0.329 -13.021 3.741 1.00 82.38 85 PHE A CA 1
ATOM 620 C C . PHE A 1 85 ? 0.597 -14.056 4.834 1.00 82.38 85 PHE A C 1
ATOM 622 O O . PHE A 1 85 ? -0.331 -14.432 5.552 1.00 82.38 85 PHE A O 1
ATOM 629 N N . LEU A 1 86 ? 1.843 -14.507 5.003 1.00 84.94 86 LEU A N 1
ATOM 630 C CA . LEU A 1 86 ? 2.185 -15.459 6.060 1.00 84.94 86 LEU A CA 1
ATOM 631 C C . LEU A 1 86 ? 1.927 -14.865 7.450 1.00 84.94 86 LEU A C 1
ATOM 633 O O . LEU A 1 86 ? 1.284 -15.510 8.284 1.00 84.94 86 LEU A O 1
ATOM 637 N N . LEU A 1 87 ? 2.368 -13.624 7.671 1.00 85.69 87 LEU A N 1
ATOM 638 C CA . LEU A 1 87 ? 2.140 -12.885 8.907 1.00 85.69 87 LEU A CA 1
ATOM 639 C C . LEU A 1 87 ? 0.645 -12.649 9.135 1.00 85.69 87 LEU A C 1
ATOM 641 O O . LEU A 1 87 ? 0.158 -12.857 10.242 1.00 85.69 87 LEU A O 1
ATOM 645 N N . TRP A 1 88 ? -0.098 -12.300 8.085 1.00 78.62 88 TRP A N 1
ATOM 646 C CA . TRP A 1 88 ? -1.548 -12.136 8.130 1.00 78.62 88 TRP A CA 1
ATOM 647 C C . TRP A 1 88 ? -2.265 -13.425 8.553 1.00 78.62 88 TRP A C 1
ATOM 649 O O . TRP A 1 88 ? -3.075 -13.409 9.480 1.00 78.62 88 TRP A O 1
ATOM 659 N N . PHE A 1 89 ? -1.935 -14.568 7.942 1.00 78.19 89 PHE A N 1
ATOM 660 C CA . PHE A 1 89 ? -2.502 -15.865 8.327 1.00 78.19 89 PHE A CA 1
ATOM 661 C C . PHE A 1 89 ? -2.062 -16.319 9.721 1.00 78.19 89 PHE A C 1
ATOM 663 O O . PHE A 1 89 ? -2.799 -17.045 10.393 1.00 78.19 89 PHE A O 1
ATOM 670 N N . TRP A 1 90 ? -0.860 -15.948 10.160 1.00 82.69 90 TRP A N 1
ATOM 671 C CA . TRP A 1 90 ? -0.413 -16.188 11.529 1.00 82.69 90 TRP A CA 1
ATOM 672 C C . TRP A 1 90 ? -1.224 -15.345 12.525 1.00 82.69 90 TRP A C 1
ATOM 674 O O . TRP A 1 90 ? -1.757 -15.902 13.486 1.00 82.69 90 TRP A O 1
ATOM 684 N N . LEU A 1 91 ? -1.428 -14.055 12.234 1.00 79.88 91 LEU A N 1
ATOM 685 C CA . LEU A 1 91 ? -2.264 -13.143 13.017 1.00 79.88 91 LEU A CA 1
ATOM 686 C C . LEU A 1 91 ? -3.702 -13.650 13.124 1.00 79.88 91 LEU A C 1
ATOM 688 O O . LEU A 1 91 ? -4.219 -13.748 14.231 1.00 79.88 91 LEU A O 1
ATOM 692 N N . LEU A 1 92 ? -4.321 -14.031 12.001 1.00 75.75 92 LEU A N 1
ATOM 693 C CA . LEU A 1 92 ? -5.689 -14.564 11.965 1.00 75.75 92 LEU A CA 1
ATOM 694 C C . LEU A 1 92 ? -5.873 -15.814 12.827 1.00 75.75 92 LEU A C 1
ATOM 696 O O . LEU A 1 92 ? -6.968 -16.055 13.326 1.00 75.75 92 LEU A O 1
ATOM 700 N N . ARG A 1 93 ? -4.815 -16.613 12.998 1.00 76.50 93 ARG A N 1
ATOM 701 C CA . ARG A 1 93 ? -4.850 -17.811 13.842 1.00 76.50 93 ARG A CA 1
ATOM 702 C C . ARG A 1 93 ? -4.690 -17.508 15.333 1.00 76.50 93 ARG A C 1
ATOM 704 O O . ARG A 1 93 ? -5.200 -18.278 16.138 1.00 76.50 93 ARG A O 1
ATOM 711 N N . HIS A 1 94 ? -4.013 -16.419 15.700 1.00 75.56 94 HIS A N 1
ATOM 712 C CA . HIS A 1 94 ? -3.676 -16.103 17.098 1.00 75.56 94 HIS A CA 1
ATOM 713 C C . HIS A 1 94 ? -4.525 -14.974 17.705 1.00 75.56 94 HIS A C 1
ATOM 715 O O . HIS A 1 94 ? -4.675 -14.909 18.924 1.00 75.56 94 HIS A O 1
ATOM 721 N N . TYR A 1 95 ? -5.101 -14.090 16.886 1.00 73.75 95 TYR A N 1
ATOM 722 C CA . TYR A 1 95 ? -5.844 -12.913 17.335 1.00 73.75 95 TYR A CA 1
ATOM 723 C C . TYR A 1 95 ? -7.285 -12.915 16.815 1.00 73.75 95 TYR A C 1
ATOM 725 O O . TYR A 1 95 ? -7.568 -13.313 15.689 1.00 73.75 95 TYR A O 1
ATOM 733 N N . GLN A 1 96 ? -8.218 -12.408 17.629 1.00 66.44 96 GLN A N 1
ATOM 734 C CA . GLN A 1 96 ? -9.603 -12.204 17.196 1.00 66.44 96 GLN A CA 1
ATOM 735 C C . GLN A 1 96 ? -9.667 -11.216 16.022 1.00 66.44 96 GLN A C 1
ATOM 737 O O . GLN A 1 96 ? -8.994 -10.183 16.044 1.00 66.44 96 GLN A O 1
ATOM 742 N N . ALA A 1 97 ? -10.546 -11.485 15.048 1.00 63.16 97 ALA A N 1
ATOM 743 C CA . ALA A 1 97 ? -10.718 -10.676 13.836 1.00 63.16 97 ALA A CA 1
ATOM 744 C C . ALA A 1 97 ? -10.882 -9.169 14.121 1.00 63.16 97 ALA A C 1
ATOM 746 O O . ALA A 1 97 ? -10.346 -8.337 13.393 1.00 63.16 97 ALA A O 1
ATOM 747 N N . SER A 1 98 ? -11.541 -8.813 15.232 1.00 66.19 98 SER A N 1
ATOM 748 C CA . SER A 1 98 ? -11.708 -7.417 15.652 1.00 66.19 98 SER A CA 1
ATOM 749 C C . SER A 1 98 ? -10.385 -6.703 15.952 1.00 66.19 98 SER A C 1
ATOM 751 O O . SER A 1 98 ? -10.285 -5.514 15.675 1.00 66.19 98 SER A O 1
ATOM 753 N N . ARG A 1 99 ? -9.368 -7.388 16.498 1.00 68.06 99 ARG A N 1
ATOM 754 C CA . ARG A 1 99 ? -8.053 -6.785 16.804 1.00 68.06 99 ARG A CA 1
ATOM 755 C C . ARG A 1 99 ? -7.208 -6.593 15.545 1.00 68.06 99 ARG A C 1
ATOM 757 O O . ARG A 1 99 ? -6.472 -5.621 15.442 1.00 68.06 99 ARG A O 1
ATOM 764 N N . ILE A 1 100 ? -7.356 -7.490 14.574 1.00 72.44 100 ILE A N 1
ATOM 765 C CA . ILE A 1 100 ? -6.642 -7.431 13.292 1.00 72.44 100 ILE A CA 1
ATOM 766 C C . ILE A 1 100 ? -7.226 -6.329 12.395 1.00 72.44 100 ILE A C 1
ATOM 768 O O . ILE A 1 100 ? -6.486 -5.657 11.679 1.00 72.44 100 ILE A O 1
ATOM 772 N N . GLY A 1 101 ? -8.536 -6.073 12.489 1.00 67.00 101 GLY A N 1
ATOM 773 C CA . GLY A 1 101 ? -9.178 -4.946 11.806 1.00 67.00 101 GLY A CA 1
ATOM 774 C C . GLY A 1 101 ? -8.574 -3.590 12.189 1.00 67.00 101 GLY A C 1
ATOM 775 O O . GLY A 1 101 ? -8.352 -2.758 11.314 1.00 67.00 101 GLY A O 1
ATOM 776 N N . VAL A 1 102 ? -8.210 -3.397 13.465 1.00 71.38 102 VAL A N 1
ATOM 777 C CA . VAL A 1 102 ? -7.552 -2.164 13.944 1.00 71.38 102 VAL A CA 1
ATOM 778 C C . VAL A 1 102 ? -6.233 -1.911 13.208 1.00 71.38 102 VAL A C 1
ATOM 780 O O . VAL A 1 102 ? -5.980 -0.786 12.788 1.00 71.38 102 VAL A O 1
ATOM 783 N N . LEU A 1 103 ? -5.426 -2.951 12.967 1.00 73.31 103 LEU A N 1
ATOM 784 C CA . LEU A 1 103 ? -4.150 -2.826 12.248 1.00 73.31 103 LEU A CA 1
ATOM 785 C C . LEU A 1 103 ? -4.325 -2.316 10.811 1.00 73.31 103 LEU A C 1
ATOM 787 O O . LEU A 1 103 ? -3.510 -1.524 10.341 1.00 73.31 103 LEU A O 1
ATOM 791 N N . SER A 1 104 ? -5.408 -2.719 10.138 1.00 74.00 104 SER A N 1
ATOM 792 C CA . SER A 1 104 ? -5.717 -2.251 8.776 1.00 74.00 104 SER A CA 1
ATOM 793 C C . SER A 1 104 ? -6.050 -0.756 8.753 1.00 74.00 104 SER A C 1
ATOM 795 O O . SER A 1 104 ? -5.664 -0.042 7.833 1.00 74.00 104 SER A O 1
ATOM 797 N N . PHE A 1 105 ? -6.709 -0.253 9.799 1.00 71.62 105 PHE A N 1
ATOM 798 C CA . PHE A 1 105 ? -6.979 1.179 9.946 1.00 71.62 105 PHE A CA 1
ATOM 799 C C . PHE A 1 105 ? -5.752 1.986 10.385 1.00 71.62 105 PHE A C 1
ATOM 801 O O . PHE A 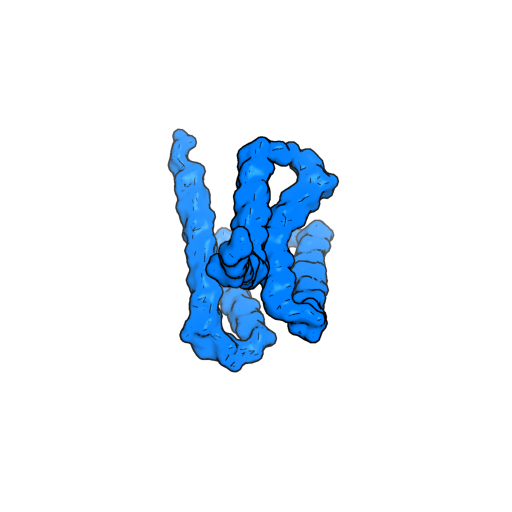1 105 ? -5.679 3.179 10.105 1.00 71.62 105 PHE A O 1
ATOM 808 N N . MET A 1 106 ? -4.777 1.355 11.048 1.00 77.25 106 MET A N 1
ATOM 809 C CA . MET A 1 106 ? -3.511 2.004 11.412 1.00 77.25 106 MET A CA 1
ATOM 810 C C . MET A 1 106 ? -2.491 2.037 10.268 1.00 77.25 106 MET A C 1
ATOM 812 O O . MET A 1 106 ? -1.529 2.797 10.339 1.00 77.25 106 MET A O 1
ATOM 816 N N . THR A 1 107 ? -2.688 1.254 9.204 1.00 81.44 107 THR A N 1
ATOM 817 C CA . THR A 1 107 ? -1.798 1.217 8.032 1.00 81.44 107 THR A CA 1
ATOM 818 C C . THR A 1 107 ? -1.468 2.604 7.449 1.00 81.44 107 THR A C 1
ATOM 820 O O . THR A 1 107 ? -0.279 2.874 7.286 1.00 81.44 107 THR A O 1
ATOM 823 N N . PRO A 1 108 ? -2.428 3.520 7.187 1.00 78.81 108 PRO A N 1
ATOM 824 C CA . PRO A 1 108 ? -2.102 4.861 6.685 1.00 78.81 108 PRO A CA 1
ATOM 825 C C . PRO A 1 108 ? -1.236 5.678 7.654 1.00 78.81 108 PRO A C 1
ATOM 827 O O . PRO A 1 108 ? -0.366 6.426 7.214 1.00 78.81 108 PRO A O 1
ATOM 830 N N . LEU A 1 109 ? -1.420 5.505 8.968 1.00 81.50 109 LEU A N 1
ATOM 831 C CA . LEU A 1 109 ? -0.603 6.192 9.969 1.00 81.50 109 LEU A CA 1
ATOM 832 C C . LEU A 1 109 ? 0.840 5.679 9.947 1.00 81.50 109 LEU A C 1
ATOM 834 O O . LEU A 1 109 ? 1.769 6.480 9.916 1.00 81.50 109 LEU A O 1
ATOM 838 N N . PHE A 1 110 ? 1.032 4.355 9.902 1.00 84.31 110 PHE A N 1
ATOM 839 C CA . PHE A 1 110 ? 2.363 3.770 9.728 1.00 84.31 110 PHE A CA 1
ATOM 840 C C . PHE A 1 110 ? 3.005 4.208 8.413 1.00 84.31 110 PHE A C 1
ATOM 842 O O . PHE A 1 110 ? 4.191 4.513 8.408 1.00 84.31 110 PHE A O 1
ATOM 849 N N . GLY A 1 111 ? 2.229 4.291 7.329 1.00 82.75 111 GLY A N 1
ATOM 850 C CA . GLY A 1 111 ? 2.700 4.785 6.037 1.00 82.75 111 GLY A CA 1
ATOM 851 C C . GLY A 1 111 ? 3.312 6.180 6.140 1.00 82.75 111 GLY A C 1
ATOM 852 O O . GLY A 1 111 ? 4.420 6.388 5.658 1.00 82.75 111 GLY A O 1
ATOM 853 N N . VAL A 1 112 ? 2.653 7.107 6.840 1.00 81.88 112 VAL A N 1
ATOM 854 C CA . VAL A 1 112 ? 3.187 8.469 6.992 1.00 81.88 112 VAL A CA 1
ATOM 855 C C . VAL A 1 112 ? 4.302 8.571 8.012 1.00 81.88 112 VAL A C 1
ATOM 857 O O . VAL A 1 112 ? 5.270 9.275 7.756 1.00 81.88 112 VAL A O 1
ATOM 860 N N . VAL A 1 113 ? 4.234 7.849 9.130 1.00 84.75 113 VAL A N 1
ATOM 861 C CA . VAL A 1 113 ? 5.365 7.811 10.069 1.00 84.75 113 VAL A CA 1
ATOM 862 C C . VAL A 1 113 ? 6.611 7.281 9.361 1.00 84.75 113 VAL A C 1
ATOM 864 O O . VAL A 1 113 ? 7.679 7.871 9.480 1.00 84.75 113 VAL A O 1
ATOM 867 N N . LEU A 1 114 ? 6.479 6.210 8.576 1.00 85.06 114 LEU A N 1
ATOM 868 C CA . LEU A 1 114 ? 7.589 5.672 7.796 1.00 85.06 114 LEU A CA 1
ATOM 869 C C . LEU A 1 114 ? 8.014 6.625 6.673 1.00 85.06 114 LEU A C 1
ATOM 871 O O . LEU A 1 114 ? 9.210 6.768 6.471 1.00 85.06 114 LEU A O 1
ATOM 875 N N . GLY A 1 115 ? 7.099 7.319 5.991 1.00 83.94 115 GLY A N 1
ATOM 876 C CA . GLY A 1 115 ? 7.444 8.345 4.997 1.00 83.94 115 GLY A CA 1
ATOM 877 C C . GLY A 1 115 ? 8.220 9.518 5.606 1.00 83.94 115 GLY A C 1
ATOM 878 O O . GLY A 1 115 ? 9.295 9.875 5.133 1.00 83.94 115 GLY A O 1
ATOM 879 N N . ALA A 1 116 ? 7.753 10.047 6.734 1.00 84.38 116 ALA A N 1
ATOM 880 C CA . ALA A 1 116 ? 8.427 11.120 7.454 1.00 84.38 116 ALA A CA 1
ATOM 881 C C . ALA A 1 116 ? 9.798 10.688 8.002 1.00 84.38 116 ALA A C 1
ATOM 883 O O . ALA A 1 116 ? 10.741 11.469 7.967 1.00 84.38 116 ALA A O 1
ATOM 884 N N . VAL A 1 117 ? 9.935 9.450 8.495 1.00 86.31 117 VAL A N 1
ATOM 885 C CA . VAL A 1 117 ? 11.188 8.963 9.101 1.00 86.31 117 VAL A CA 1
ATOM 886 C C . VAL A 1 117 ? 12.191 8.457 8.060 1.00 86.31 117 VAL A C 1
ATOM 888 O O . VAL A 1 117 ? 13.372 8.771 8.164 1.00 86.31 117 VAL A O 1
ATOM 891 N N . LEU A 1 118 ? 11.764 7.665 7.069 1.00 85.94 118 LEU A N 1
ATOM 892 C CA . LEU A 1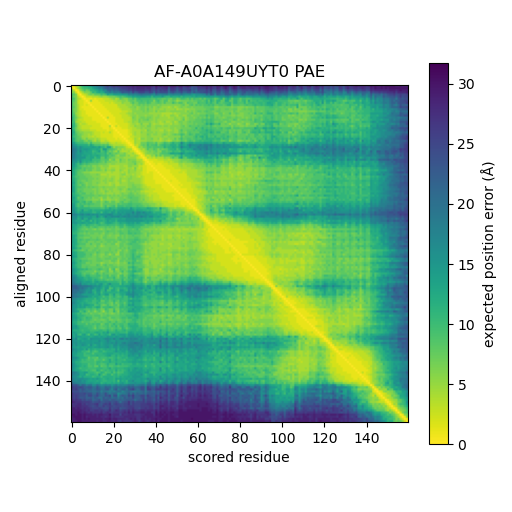 118 ? 12.665 7.107 6.049 1.00 85.94 118 LEU A CA 1
ATOM 893 C C . LEU A 1 118 ? 12.944 8.110 4.926 1.00 85.94 118 LEU A C 1
ATOM 895 O O . LEU A 1 118 ? 14.097 8.251 4.521 1.00 85.94 118 LEU A O 1
ATOM 899 N N . LEU A 1 119 ? 11.912 8.786 4.405 1.00 82.94 119 LEU A N 1
ATOM 900 C CA . LEU A 1 119 ? 12.047 9.709 3.268 1.00 82.94 119 LEU A CA 1
ATOM 901 C C . LEU A 1 119 ? 12.290 11.161 3.709 1.00 82.94 119 LEU A C 1
ATOM 903 O O . LEU A 1 119 ? 12.600 11.992 2.862 1.00 82.94 119 LEU A O 1
ATOM 907 N N . HIS A 1 120 ? 12.221 11.460 5.014 1.00 79.81 120 HIS A N 1
ATOM 908 C CA . HIS A 1 120 ? 12.382 12.813 5.567 1.00 79.81 120 HIS A CA 1
ATOM 909 C C . HIS A 1 120 ? 11.377 13.821 4.983 1.00 79.81 120 HIS A C 1
ATOM 911 O O . HIS A 1 120 ? 11.668 15.013 4.873 1.00 79.81 120 HIS A O 1
ATOM 917 N N . GLU A 1 121 ? 10.188 13.349 4.593 1.00 80.00 121 GLU A N 1
ATOM 918 C CA . GLU A 1 121 ? 9.161 14.210 4.011 1.00 80.00 121 GLU A CA 1
ATOM 919 C C . GLU A 1 121 ? 8.571 15.166 5.063 1.00 80.00 121 GLU A C 1
ATOM 921 O O . GLU A 1 121 ? 8.243 14.740 6.178 1.00 80.00 121 GLU A O 1
ATOM 926 N N . PRO A 1 122 ? 8.409 16.462 4.730 1.00 75.88 122 PRO A N 1
ATOM 927 C CA . PRO A 1 122 ? 7.798 17.422 5.633 1.00 75.88 122 PRO A CA 1
ATOM 928 C C . PRO A 1 122 ? 6.326 17.065 5.847 1.00 75.88 122 PRO A C 1
ATOM 930 O O . PRO A 1 122 ? 5.526 17.046 4.913 1.00 75.88 122 PRO A O 1
ATOM 933 N N . VAL A 1 123 ? 5.956 16.798 7.100 1.00 77.75 123 VAL A N 1
ATOM 934 C CA . VAL A 1 123 ? 4.569 16.488 7.456 1.00 77.75 123 VAL A CA 1
ATOM 935 C C . VAL A 1 123 ? 3.752 17.775 7.426 1.00 77.75 123 VAL A C 1
ATOM 937 O O . VAL A 1 123 ? 3.888 18.641 8.291 1.00 77.75 123 VAL A O 1
ATOM 940 N N . GLU A 1 124 ? 2.898 17.900 6.417 1.00 81.38 124 GLU A N 1
ATOM 941 C CA . GLU A 1 124 ? 2.068 19.083 6.239 1.00 81.38 124 GLU A CA 1
ATOM 942 C C . GLU A 1 124 ? 0.981 19.179 7.334 1.00 81.38 124 GLU A C 1
ATOM 944 O O . GLU A 1 124 ? 0.398 18.159 7.721 1.00 81.38 124 GLU A O 1
ATOM 949 N N . PRO A 1 125 ? 0.639 20.381 7.839 1.00 77.75 125 PRO A N 1
ATOM 950 C CA . PRO A 1 125 ? -0.349 20.529 8.913 1.00 77.75 125 PRO A CA 1
ATOM 951 C C . PRO A 1 125 ? -1.732 19.955 8.572 1.00 77.75 125 PRO A C 1
ATOM 953 O O . PRO A 1 125 ? -2.408 19.409 9.445 1.00 77.75 125 PRO A O 1
ATOM 956 N N . GLY A 1 126 ? -2.143 20.030 7.300 1.00 78.25 126 GLY A N 1
ATOM 957 C CA . GLY A 1 126 ? -3.391 19.428 6.818 1.00 78.25 126 GLY A CA 1
ATOM 958 C C . GLY A 1 126 ? -3.391 17.898 6.883 1.00 78.25 126 GLY A C 1
ATOM 959 O O . GLY A 1 126 ? -4.435 17.277 7.076 1.00 78.25 126 GLY A O 1
ATOM 960 N N . PHE A 1 127 ? -2.217 17.270 6.799 1.00 77.06 127 PHE A N 1
ATOM 961 C CA . PHE A 1 127 ? -2.098 15.836 7.012 1.00 77.06 127 PHE A CA 1
ATOM 962 C C . PHE A 1 127 ? -2.283 15.479 8.491 1.00 77.06 127 PHE A C 1
ATOM 964 O O . PHE A 1 127 ? -2.975 14.514 8.809 1.00 77.06 127 PHE A O 1
ATOM 971 N N . VAL A 1 128 ? -1.719 16.274 9.409 1.00 80.62 128 VAL A N 1
ATOM 972 C CA . VAL A 1 128 ? -1.851 16.047 10.861 1.00 80.62 128 VAL A CA 1
ATOM 973 C C . VAL A 1 128 ? -3.319 16.065 11.286 1.00 80.62 128 VAL A C 1
ATOM 975 O O . VAL A 1 128 ? -3.758 15.186 12.030 1.00 80.62 128 VAL A O 1
ATOM 978 N N . THR A 1 129 ? -4.105 17.017 10.781 1.00 82.69 129 THR A N 1
ATOM 979 C CA . THR A 1 129 ? -5.547 17.072 11.064 1.00 82.69 129 THR A CA 1
ATOM 980 C C . THR A 1 129 ? -6.283 15.859 10.487 1.00 82.69 129 THR A C 1
ATOM 982 O O . THR A 1 129 ? -7.105 15.261 11.185 1.00 82.69 129 THR A O 1
ATOM 985 N N . GLY A 1 130 ? -5.934 15.424 9.272 1.00 80.69 130 GLY A N 1
ATOM 986 C CA . GLY A 1 130 ? -6.432 14.177 8.683 1.00 80.69 130 GLY A CA 1
ATOM 987 C C . GLY A 1 130 ? -6.087 12.937 9.518 1.00 80.69 130 GLY A C 1
ATOM 988 O O . GLY A 1 130 ? -6.957 12.110 9.790 1.00 80.69 130 GLY A O 1
ATOM 989 N N . ALA A 1 131 ? -4.850 12.831 10.002 1.00 81.25 131 ALA A N 1
ATOM 990 C CA . ALA A 1 131 ? -4.396 11.733 10.850 1.00 81.25 131 ALA A CA 1
ATOM 991 C C . ALA A 1 131 ? -5.155 11.686 12.186 1.00 81.25 131 ALA A C 1
ATOM 993 O O . ALA A 1 131 ? -5.584 10.612 12.610 1.00 81.25 131 ALA A O 1
ATOM 994 N N . ILE A 1 132 ? -5.390 12.843 12.819 1.00 83.38 132 ILE A N 1
ATOM 995 C CA . ILE A 1 132 ? -6.209 12.944 14.038 1.00 83.38 132 ILE A CA 1
ATOM 996 C C . ILE A 1 132 ? -7.635 12.448 13.771 1.00 83.38 132 ILE A C 1
ATOM 998 O O . ILE A 1 132 ? -8.164 11.666 14.561 1.00 83.38 132 ILE A O 1
ATOM 1002 N N . LEU A 1 133 ? -8.246 12.845 12.649 1.00 83.44 133 LEU A N 1
ATOM 1003 C CA . LEU A 1 133 ? -9.583 12.382 12.264 1.00 83.44 133 LEU A CA 1
ATOM 1004 C C . LEU A 1 133 ? -9.630 10.863 12.036 1.00 83.44 133 LEU A C 1
ATOM 1006 O O . LEU A 1 133 ? -10.572 10.210 12.487 1.00 83.44 133 LEU A O 1
ATOM 1010 N N . VAL A 1 134 ? -8.606 10.283 11.400 1.00 81.56 134 VAL A N 1
ATOM 1011 C CA . VAL A 1 134 ? -8.492 8.825 11.207 1.00 81.56 134 VAL A CA 1
ATOM 1012 C C . VAL A 1 134 ? -8.393 8.100 12.550 1.00 81.56 134 VAL A C 1
ATOM 1014 O O . VAL A 1 134 ? -9.118 7.130 12.776 1.00 81.56 134 VAL A O 1
ATOM 1017 N N . VAL A 1 135 ? -7.550 8.584 13.468 1.00 80.44 135 VAL A N 1
ATOM 1018 C CA . VAL A 1 135 ? -7.417 8.009 14.817 1.00 80.44 135 VAL A CA 1
ATOM 1019 C C . VAL A 1 135 ? -8.731 8.132 15.594 1.00 80.44 135 VAL A C 1
ATOM 1021 O O . VAL A 1 135 ? -9.158 7.167 16.228 1.00 80.44 135 VAL A O 1
ATOM 1024 N N . ALA A 1 136 ? -9.420 9.271 15.503 1.00 83.31 136 ALA A N 1
ATOM 1025 C CA . ALA A 1 136 ? -10.720 9.465 16.137 1.00 83.31 136 ALA A CA 1
ATOM 1026 C C . ALA A 1 136 ? -11.776 8.483 15.594 1.00 83.31 136 ALA A C 1
ATOM 1028 O O . ALA A 1 136 ? -12.473 7.829 16.375 1.00 83.31 136 ALA A O 1
ATOM 1029 N N . GLY A 1 137 ? -11.853 8.313 14.269 1.00 77.44 137 GLY A N 1
ATOM 1030 C CA . GLY A 1 137 ? -12.730 7.329 13.629 1.00 77.44 137 GLY A CA 1
ATOM 1031 C C . GLY A 1 137 ? -12.407 5.893 14.052 1.00 77.44 137 GLY A C 1
ATOM 1032 O O . GLY A 1 137 ? -13.311 5.114 14.356 1.00 77.44 137 GLY A O 1
ATOM 1033 N N . LEU A 1 138 ? -11.119 5.557 14.163 1.00 75.75 138 LEU A N 1
ATOM 1034 C CA . LEU A 1 138 ? -10.655 4.251 14.624 1.00 75.75 138 LEU A CA 1
ATOM 1035 C C . LEU A 1 138 ? -11.085 3.948 16.064 1.00 75.75 138 LEU A C 1
ATOM 1037 O O . LEU A 1 138 ? -11.569 2.845 16.340 1.00 75.75 138 LEU A O 1
ATOM 1041 N N . VAL A 1 139 ? -10.921 4.914 16.972 1.00 75.19 139 VAL A N 1
ATOM 1042 C CA . VAL A 1 139 ? -11.351 4.793 18.374 1.00 75.19 139 VAL A CA 1
ATOM 1043 C C . VAL A 1 139 ? -12.865 4.620 18.451 1.00 75.19 139 VAL A C 1
ATOM 1045 O O . VAL A 1 139 ? -13.342 3.790 19.222 1.00 75.19 139 VAL A O 1
ATOM 1048 N N . LEU A 1 140 ? -13.624 5.332 17.618 1.00 77.69 140 LEU A N 1
ATOM 1049 C CA . LEU A 1 140 ? -15.080 5.223 17.583 1.00 77.69 140 LEU A CA 1
ATOM 1050 C C . LEU A 1 140 ? -15.538 3.838 17.099 1.00 77.69 140 LEU A C 1
ATOM 1052 O O . LEU A 1 140 ? -16.382 3.220 17.746 1.00 77.69 140 LEU A O 1
ATOM 1056 N N . VAL A 1 141 ? -14.952 3.311 16.017 1.00 70.69 141 VAL A N 1
ATOM 1057 C CA . VAL A 1 141 ? -15.305 1.993 15.451 1.00 70.69 141 VAL A CA 1
ATOM 1058 C C . VAL A 1 141 ? -14.859 0.847 16.359 1.00 70.69 141 VAL A C 1
ATOM 1060 O O . VAL A 1 141 ? -15.640 -0.059 16.648 1.00 70.69 141 VAL A O 1
ATOM 1063 N N . SER A 1 142 ? -13.619 0.892 16.845 1.00 68.12 142 SER A N 1
ATOM 1064 C CA . SER A 1 142 ? -13.050 -0.177 17.681 1.00 68.12 142 SER A CA 1
ATOM 1065 C C . SER A 1 142 ? -13.591 -0.137 19.108 1.00 68.12 142 SER A C 1
ATOM 1067 O O . SER A 1 142 ? -13.740 -1.170 19.757 1.00 68.12 142 SER A O 1
ATOM 1069 N N . GLY A 1 143 ? -13.903 1.064 19.597 1.00 64.38 143 GLY A N 1
ATOM 1070 C CA . GLY A 1 143 ? -14.449 1.310 20.921 1.00 64.38 143 GLY A CA 1
ATOM 1071 C C . GLY A 1 143 ? -15.966 1.176 21.001 1.00 64.38 143 GLY A C 1
ATOM 1072 O O . GLY A 1 143 ? -16.471 1.126 22.116 1.00 64.38 143 GLY A O 1
ATOM 1073 N N . TYR A 1 144 ? -16.709 1.073 19.889 1.00 61.56 144 TYR A N 1
ATOM 1074 C CA . TYR A 1 144 ? -18.182 1.084 19.899 1.00 61.56 144 TYR A CA 1
ATOM 1075 C C . TYR A 1 144 ? -18.794 0.047 20.853 1.00 61.56 144 TYR A C 1
ATOM 1077 O O . TYR A 1 144 ? -19.733 0.360 21.584 1.00 61.56 144 TYR A O 1
ATOM 1085 N N . GLY A 1 145 ? -18.229 -1.164 20.926 1.00 59.19 145 GLY A N 1
ATOM 1086 C CA . GLY A 1 145 ? -18.675 -2.191 21.876 1.00 59.19 145 GLY A CA 1
ATOM 1087 C C . GLY A 1 145 ? -18.463 -1.793 23.344 1.00 59.19 145 GLY A C 1
ATOM 1088 O O . GLY A 1 145 ? -19.342 -2.001 24.178 1.00 59.19 145 GLY A O 1
ATOM 1089 N N . TRP A 1 146 ? -17.336 -1.152 23.653 1.00 56.88 146 TRP A N 1
ATOM 1090 C CA . TRP A 1 146 ? -16.980 -0.689 24.999 1.00 56.88 146 TRP A CA 1
ATOM 1091 C C . TRP A 1 146 ? -17.726 0.600 25.395 1.00 56.88 146 TRP A C 1
ATOM 1093 O O . TRP A 1 146 ? -18.193 0.742 26.527 1.00 56.88 146 TRP A O 1
ATOM 1103 N N . ILE A 1 147 ? -17.921 1.509 24.436 1.00 59.72 147 ILE A N 1
ATOM 1104 C CA . ILE A 1 147 ? -18.664 2.770 24.562 1.00 59.72 147 ILE A CA 1
ATOM 1105 C C . ILE A 1 147 ? -20.159 2.489 24.756 1.00 59.72 147 ILE A C 1
ATOM 1107 O O . ILE A 1 147 ? -20.773 3.035 25.668 1.00 59.72 147 ILE A O 1
ATOM 1111 N N . SER A 1 148 ? -20.740 1.579 23.966 1.00 57.97 148 SER A N 1
ATOM 1112 C CA . SER A 1 148 ? -22.138 1.142 24.095 1.00 57.97 148 SER A CA 1
ATOM 1113 C C . SER A 1 148 ? -22.413 0.489 25.454 1.00 57.97 148 SER A C 1
ATOM 1115 O O . SER A 1 148 ? -23.416 0.789 26.109 1.00 57.97 148 SER A O 1
ATOM 1117 N N . GLN A 1 149 ? -21.491 -0.357 25.930 1.00 58.31 149 GLN A N 1
ATOM 1118 C CA . GLN A 1 149 ? -21.594 -0.961 27.259 1.00 58.31 149 GLN A CA 1
ATOM 1119 C C . GLN A 1 149 ? -21.454 0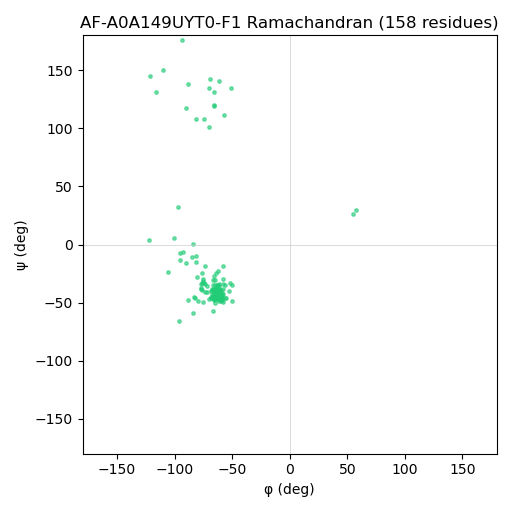.071 28.385 1.00 58.31 149 GLN A C 1
ATOM 1121 O O . GLN A 1 149 ? -22.215 0.018 29.352 1.00 58.31 149 GLN A O 1
ATOM 1126 N N . SER A 1 150 ? -20.555 1.047 28.248 1.00 58.94 150 SER A N 1
ATOM 1127 C CA . SER A 1 150 ? -20.380 2.120 29.237 1.00 58.94 150 SER A CA 1
ATOM 1128 C C . SER A 1 150 ? -21.589 3.061 29.288 1.00 58.94 150 SER A C 1
ATOM 1130 O O . SER A 1 150 ? -22.046 3.411 30.374 1.00 58.94 150 SER A O 1
ATOM 1132 N N . LEU A 1 151 ? -22.192 3.383 28.138 1.00 61.06 151 LEU A N 1
ATOM 1133 C CA . LEU A 1 151 ? -23.421 4.182 28.058 1.00 61.06 151 LEU A CA 1
ATOM 1134 C C . LEU A 1 151 ? -24.630 3.462 28.675 1.00 61.06 151 LEU A C 1
ATOM 1136 O O . LEU A 1 151 ? -25.431 4.088 29.372 1.00 61.06 151 LEU A O 1
ATOM 1140 N N . LYS A 1 152 ? -24.749 2.138 28.493 1.00 55.78 152 LYS A N 1
ATOM 1141 C CA . LYS A 1 152 ? -25.769 1.342 29.199 1.00 55.78 152 LYS A CA 1
ATOM 1142 C C . LYS A 1 152 ? -25.542 1.333 30.711 1.00 55.78 152 LYS A C 1
ATOM 1144 O O . LYS A 1 152 ? -26.504 1.493 31.454 1.00 55.78 152 LYS A O 1
ATOM 1149 N N . LYS A 1 153 ? -24.288 1.215 31.160 1.00 52.62 153 LYS A N 1
ATOM 1150 C CA . LYS A 1 153 ? -23.922 1.179 32.585 1.00 52.62 153 LYS A CA 1
ATOM 1151 C C . LYS A 1 153 ? -24.228 2.497 33.311 1.00 52.62 153 LYS A C 1
ATOM 1153 O O . LYS A 1 153 ? -24.654 2.464 34.461 1.00 52.62 153 LYS A O 1
ATOM 1158 N N . VAL A 1 154 ? -24.084 3.637 32.628 1.00 59.62 154 VAL A N 1
ATOM 1159 C CA . VAL A 1 154 ? -24.454 4.967 33.153 1.00 59.62 154 VAL A CA 1
ATOM 1160 C C . VAL A 1 154 ? -25.976 5.147 33.226 1.00 59.62 154 VAL A C 1
ATOM 1162 O O . VAL A 1 154 ? -26.477 5.724 34.186 1.00 59.62 154 VAL A O 1
ATOM 1165 N N . ARG A 1 155 ? -26.738 4.597 32.271 1.00 57.59 155 ARG A N 1
ATOM 1166 C CA . ARG A 1 155 ? -28.213 4.662 32.276 1.00 57.59 155 ARG A CA 1
ATOM 1167 C C . ARG A 1 155 ? -28.872 3.737 33.311 1.00 57.59 155 ARG A C 1
ATOM 1169 O O . ARG A 1 155 ? -30.027 3.958 33.657 1.00 57.59 155 ARG A O 1
ATOM 1176 N N . THR A 1 156 ? -28.157 2.73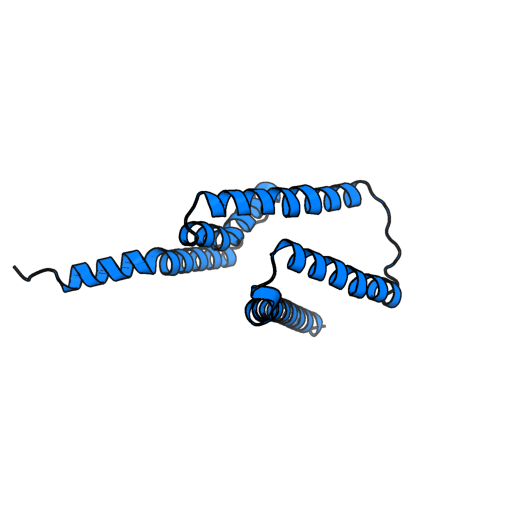1 33.820 1.00 55.62 156 THR A N 1
ATOM 1177 C CA . THR A 1 156 ? -28.623 1.840 34.900 1.00 55.62 156 THR A CA 1
ATOM 1178 C C . THR A 1 156 ? -28.058 2.186 36.280 1.00 55.62 156 THR A C 1
ATOM 1180 O O . THR A 1 156 ? -28.285 1.429 37.221 1.00 55.62 156 THR A O 1
ATOM 1183 N N . ALA A 1 157 ? -27.314 3.286 36.434 1.00 49.03 157 ALA A N 1
ATOM 1184 C CA . ALA A 1 157 ? -26.872 3.725 37.754 1.00 49.03 157 ALA A CA 1
ATOM 1185 C C . ALA A 1 157 ? -28.106 4.146 38.584 1.00 49.03 157 ALA A C 1
ATOM 1187 O O . ALA A 1 157 ? -28.834 5.050 38.161 1.00 49.03 157 ALA A O 1
ATOM 1188 N N . PRO A 1 158 ? -28.390 3.504 39.735 1.00 48.22 158 PRO A N 1
ATOM 1189 C CA . PRO A 1 158 ? -29.502 3.913 40.578 1.00 48.22 158 PRO A CA 1
ATOM 1190 C C . PRO A 1 158 ? -29.210 5.308 41.137 1.00 48.22 158 PRO A C 1
ATOM 1192 O O . PRO A 1 158 ? -28.125 5.540 41.672 1.00 48.22 158 PRO A O 1
ATOM 1195 N N . LYS A 1 159 ? -30.185 6.221 41.035 1.00 52.12 159 LYS A N 1
ATOM 1196 C CA . LYS A 1 159 ? -30.202 7.453 41.834 1.00 52.12 159 LYS A CA 1
ATOM 1197 C C . LYS A 1 159 ? -30.151 7.043 43.310 1.00 52.12 159 LYS A C 1
ATOM 1199 O O . LYS A 1 159 ? -31.104 6.434 43.793 1.00 52.12 159 LYS A O 1
ATOM 1204 N N . ARG A 1 160 ? -29.038 7.326 43.983 1.00 46.31 160 ARG A N 1
ATOM 1205 C CA . ARG A 1 160 ? -29.002 7.470 45.439 1.00 46.31 160 ARG A CA 1
ATOM 1206 C C . ARG A 1 160 ? -29.161 8.941 45.773 1.00 46.31 160 ARG A C 1
ATOM 1208 O O . ARG A 1 160 ? -28.602 9.754 45.005 1.00 46.31 160 ARG A O 1
#

Radius of gyration: 21.99 Å; Cα contacts (8 Å, |Δi|>4): 36; chains: 1; bounding box: 50×46×73 Å

pLDDT: mean 78.25, std 11.29, range [46.28, 94.0]

Secondary structure (DSSP, 8-state):
--HHHHHHHHHHHHHHHHHHHHHHHHHHSGGGGS-HHHHHHHHHHHHHHHHHHHHHHTT-------HHHHHHHHHIIIIIIIIHHHHHHHHHHHS-HHHHHHHHHHHHHHHHHHHHHHS-----HHHHHHHHHHHHHHHHHHHHHHHHHHHHHHHT----

Organism: NCBI:txid178901